Protein AF-A0A957YMZ1-F1 (afdb_monomer_lite)

pLDDT: mean 95.56, std 4.68, range [71.56, 98.69]

Radius of gyration: 17.64 Å; chains: 1; bounding box: 36×30×53 Å

Structure (mmCIF, N/CA/C/O backbone):
data_AF-A0A957YMZ1-F1
#
_entry.id   AF-A0A957YMZ1-F1
#
loop_
_atom_site.group_PDB
_atom_site.id
_atom_site.type_symbol
_atom_site.label_atom_id
_atom_site.label_alt_id
_atom_site.label_comp_id
_atom_site.label_asym_id
_atom_site.label_entity_id
_atom_site.label_seq_id
_atom_site.pdbx_PDB_ins_code
_atom_site.Cartn_x
_atom_site.Cartn_y
_atom_site.Cartn_z
_atom_site.occupancy
_atom_site.B_iso_or_equiv
_atom_site.auth_seq_id
_atom_site.auth_comp_id
_atom_site.auth_asym_id
_atom_site.auth_atom_id
_atom_site.pdbx_PDB_model_num
ATOM 1 N N . PRO A 1 1 ? -7.705 -3.530 -9.759 1.00 90.94 1 PRO A N 1
ATOM 2 C CA . PRO A 1 1 ? -6.418 -3.037 -10.295 1.00 90.94 1 PRO A CA 1
ATOM 3 C C . PRO A 1 1 ? -6.266 -3.515 -11.732 1.00 90.94 1 PRO A C 1
ATOM 5 O O . PRO A 1 1 ? -6.662 -4.644 -12.006 1.00 90.94 1 PRO A O 1
ATOM 8 N N . CYS A 1 2 ? -5.760 -2.660 -12.612 1.00 96.56 2 CYS A N 1
ATOM 9 C CA . CYS A 1 2 ? -5.385 -2.997 -13.981 1.00 96.56 2 CYS A CA 1
ATOM 10 C C . CYS A 1 2 ? -3.942 -2.518 -14.150 1.00 96.56 2 CYS A C 1
ATOM 12 O O . CYS A 1 2 ? -3.653 -1.393 -13.747 1.00 96.56 2 CYS A O 1
ATOM 14 N N . ILE A 1 3 ? -3.060 -3.380 -14.648 1.00 96.75 3 ILE A N 1
ATOM 15 C CA . ILE A 1 3 ? -1.640 -3.081 -14.864 1.00 96.75 3 ILE A CA 1
ATOM 16 C C . ILE A 1 3 ? -1.445 -3.009 -16.373 1.00 96.75 3 ILE A C 1
ATOM 18 O O . ILE A 1 3 ? -1.893 -3.913 -17.084 1.00 96.75 3 ILE A O 1
ATOM 22 N N . TYR A 1 4 ? -0.832 -1.932 -16.859 1.00 96.62 4 TYR A N 1
ATOM 23 C CA . TYR A 1 4 ? -0.450 -1.842 -18.259 1.00 96.62 4 TYR A CA 1
ATOM 24 C C . TYR A 1 4 ? 0.862 -2.604 -18.462 1.00 96.62 4 TYR A C 1
ATOM 26 O O . TYR A 1 4 ? 1.771 -2.491 -17.645 1.00 96.62 4 TYR A O 1
ATOM 34 N N . TYR A 1 5 ? 0.936 -3.444 -19.498 1.00 96.81 5 TYR A N 1
ATOM 35 C CA . TYR A 1 5 ? 2.052 -4.379 -19.652 1.00 96.81 5 TYR A CA 1
ATOM 36 C C . TYR A 1 5 ? 3.394 -3.632 -19.678 1.00 96.81 5 TYR A C 1
ATOM 38 O O . TYR A 1 5 ? 3.574 -2.679 -20.436 1.00 96.81 5 TYR A O 1
ATOM 46 N N . GLY A 1 6 ? 4.337 -4.074 -18.851 1.00 97.00 6 GLY A N 1
ATOM 47 C CA . GLY A 1 6 ? 5.636 -3.424 -18.724 1.00 97.00 6 GLY A CA 1
ATOM 48 C C . GLY A 1 6 ? 5.744 -2.491 -17.520 1.00 97.00 6 GLY A C 1
ATOM 49 O O . GLY A 1 6 ? 6.860 -2.308 -17.033 1.00 97.00 6 GLY A O 1
ATOM 50 N N . ASP A 1 7 ? 4.637 -1.969 -16.977 1.00 97.31 7 ASP A N 1
ATOM 51 C CA . ASP A 1 7 ? 4.659 -1.143 -15.759 1.00 97.31 7 ASP A CA 1
ATOM 52 C C . ASP A 1 7 ? 5.277 -1.914 -14.586 1.00 97.31 7 ASP A C 1
ATOM 54 O O . ASP A 1 7 ? 6.042 -1.364 -13.797 1.00 97.31 7 ASP A O 1
ATOM 58 N N . GLU A 1 8 ? 4.995 -3.214 -14.486 1.00 98.06 8 GLU A N 1
ATOM 59 C CA . GLU A 1 8 ? 5.479 -4.069 -13.408 1.00 98.06 8 GLU A CA 1
ATOM 60 C C . GLU A 1 8 ? 6.985 -4.342 -13.465 1.00 98.06 8 GLU A C 1
ATOM 62 O O . GLU A 1 8 ? 7.564 -4.710 -12.449 1.00 98.06 8 GLU A O 1
ATOM 67 N N . VAL A 1 9 ? 7.622 -4.129 -14.619 1.00 98.12 9 VAL A N 1
ATOM 68 C CA . VAL A 1 9 ? 9.078 -4.255 -14.808 1.00 98.12 9 VAL A CA 1
ATOM 69 C C . VAL A 1 9 ? 9.756 -2.904 -15.047 1.00 98.12 9 VAL A C 1
ATOM 71 O O . VAL A 1 9 ? 10.958 -2.861 -15.295 1.00 98.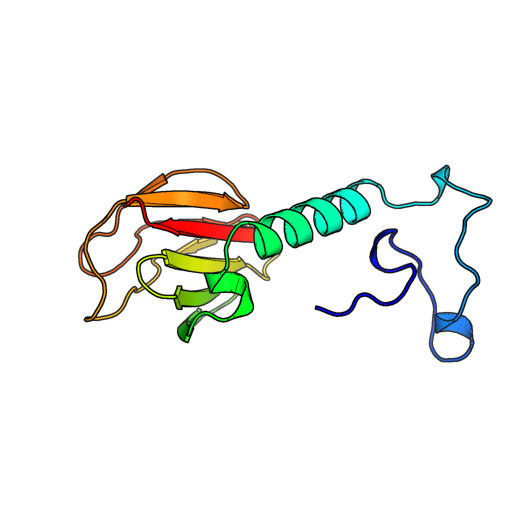12 9 VAL A O 1
ATOM 74 N N . GLY A 1 10 ? 9.014 -1.795 -14.953 1.00 97.00 10 GLY A N 1
ATOM 75 C CA . GLY A 1 10 ? 9.546 -0.439 -15.103 1.00 97.00 10 GLY A CA 1
ATOM 76 C C . GLY A 1 10 ? 9.833 -0.030 -16.549 1.00 97.00 10 GLY A C 1
ATOM 77 O O . GLY A 1 10 ? 10.721 0.789 -16.786 1.00 97.00 10 GLY A O 1
ATOM 78 N N . MET A 1 11 ? 9.109 -0.593 -17.520 1.00 96.75 11 MET A N 1
ATOM 79 C CA . MET A 1 11 ? 9.243 -0.218 -18.926 1.00 96.75 11 MET A CA 1
ATOM 80 C C . MET A 1 11 ? 8.885 1.264 -19.107 1.00 96.75 11 MET A C 1
ATOM 82 O O . MET A 1 11 ? 7.823 1.717 -18.685 1.00 96.75 11 MET A O 1
ATOM 86 N N . THR A 1 12 ? 9.777 2.033 -19.731 1.00 94.62 12 THR A N 1
ATOM 87 C CA . THR A 1 12 ? 9.563 3.465 -19.984 1.00 94.62 12 THR A CA 1
ATOM 88 C C . THR A 1 12 ? 9.152 3.713 -21.433 1.00 94.62 12 THR A C 1
ATOM 90 O O . THR A 1 12 ? 9.462 2.932 -22.332 1.00 94.62 12 THR A O 1
ATOM 93 N N . GLY A 1 13 ? 8.445 4.815 -21.674 1.00 92.69 13 GLY A N 1
ATOM 94 C CA . GLY A 1 13 ? 8.024 5.227 -23.008 1.00 92.69 13 GLY A CA 1
ATOM 95 C C . GLY A 1 13 ? 7.440 6.635 -22.989 1.00 92.69 13 GLY A C 1
ATOM 96 O O . GLY A 1 13 ? 6.883 7.071 -21.983 1.00 92.69 13 GLY A O 1
ATOM 97 N N . ALA A 1 14 ? 7.592 7.365 -24.094 1.00 91.56 14 ALA A N 1
ATOM 98 C CA . ALA A 1 14 ? 6.946 8.663 -24.279 1.00 91.56 14 ALA A CA 1
ATOM 99 C C . ALA A 1 14 ? 5.458 8.489 -24.656 1.00 91.56 14 ALA A C 1
ATOM 101 O O . ALA A 1 14 ? 4.897 7.399 -24.559 1.00 91.56 14 ALA A O 1
ATOM 102 N N . ASN A 1 15 ? 4.810 9.560 -25.116 1.00 93.88 15 ASN A N 1
ATOM 103 C CA . ASN A 1 15 ? 3.444 9.491 -25.643 1.00 93.88 15 ASN A CA 1
ATOM 104 C C . ASN A 1 15 ? 3.334 8.558 -26.863 1.00 93.88 15 ASN A C 1
ATOM 106 O O . ASN A 1 15 ? 4.338 8.138 -27.437 1.00 93.88 15 ASN A O 1
ATOM 110 N N . ASP A 1 16 ? 2.098 8.259 -27.268 1.00 93.75 16 ASP A N 1
ATOM 111 C CA . ASP A 1 16 ? 1.781 7.462 -28.461 1.00 93.75 16 ASP A CA 1
ATOM 112 C C . ASP A 1 16 ? 2.634 7.899 -29.674 1.00 93.75 16 ASP A C 1
ATOM 114 O O . ASP A 1 16 ? 2.698 9.100 -29.959 1.00 93.75 16 ASP A O 1
ATOM 118 N N . PRO A 1 17 ? 3.324 6.972 -30.373 1.00 92.06 17 PRO A N 1
ATOM 119 C CA . PRO A 1 17 ? 3.268 5.505 -30.254 1.00 92.06 17 PRO A CA 1
ATOM 120 C C . PRO A 1 17 ? 4.208 4.864 -29.220 1.00 92.06 17 PRO A C 1
ATOM 122 O O . PRO A 1 17 ? 4.170 3.651 -29.021 1.00 92.06 17 PRO A O 1
ATOM 125 N N . TYR A 1 18 ? 5.060 5.637 -28.552 1.00 92.88 18 TYR A N 1
ATOM 126 C CA . TYR A 1 18 ? 6.168 5.105 -27.754 1.00 92.88 18 TYR A CA 1
ATOM 127 C C . TYR A 1 18 ? 5.738 4.442 -26.439 1.00 92.88 18 TYR A C 1
ATOM 129 O O . TYR A 1 18 ? 6.469 3.603 -25.920 1.00 92.88 18 TYR A O 1
ATOM 137 N N . CYS A 1 19 ? 4.532 4.725 -25.937 1.00 93.44 19 CYS A N 1
ATOM 138 C CA . CYS A 1 19 ? 3.941 4.015 -24.797 1.00 93.44 19 CYS A CA 1
ATOM 139 C C . CYS A 1 19 ? 3.514 2.570 -25.126 1.00 93.44 19 CYS A C 1
ATOM 141 O O . CYS A 1 19 ? 2.943 1.889 -24.280 1.00 93.44 19 CYS A O 1
ATOM 143 N N . ARG A 1 20 ? 3.747 2.090 -26.355 1.00 95.75 20 ARG A N 1
ATOM 144 C CA . ARG A 1 20 ? 3.366 0.750 -26.836 1.00 95.75 20 ARG A CA 1
ATOM 145 C C . ARG A 1 20 ? 4.580 -0.070 -27.284 1.00 95.75 20 ARG A C 1
ATOM 147 O O . ARG A 1 20 ? 4.488 -0.869 -28.215 1.00 95.75 20 ARG A O 1
ATOM 154 N N . GLY A 1 21 ? 5.734 0.164 -26.657 1.00 94.75 21 GLY A N 1
ATOM 155 C CA . GLY A 1 21 ? 6.967 -0.577 -26.930 1.00 94.75 21 GLY A CA 1
ATOM 156 C C . GLY A 1 21 ? 6.804 -2.085 -26.717 1.00 94.75 21 GLY A C 1
ATOM 157 O O . GLY A 1 21 ? 5.993 -2.527 -25.903 1.00 94.75 21 GLY A O 1
ATOM 158 N N . ALA A 1 22 ? 7.559 -2.895 -27.460 1.00 96.12 22 ALA A N 1
ATOM 159 C CA . ALA A 1 22 ? 7.548 -4.341 -27.263 1.00 96.12 22 ALA A CA 1
ATOM 160 C C . ALA A 1 22 ? 8.091 -4.689 -25.871 1.00 96.12 22 ALA A C 1
ATOM 162 O O . ALA A 1 22 ? 9.112 -4.154 -25.447 1.00 96.12 22 ALA A O 1
ATOM 163 N N . PHE A 1 23 ? 7.427 -5.615 -25.183 1.00 97.44 23 PHE A N 1
ATOM 164 C CA . PHE A 1 23 ? 7.875 -6.060 -23.868 1.00 97.44 23 PHE A CA 1
ATOM 165 C C . PHE A 1 23 ? 9.271 -6.719 -23.964 1.00 97.44 23 PHE A C 1
ATOM 167 O O . PHE A 1 23 ? 9.483 -7.547 -24.862 1.00 97.44 23 PHE A O 1
ATOM 174 N N . PRO A 1 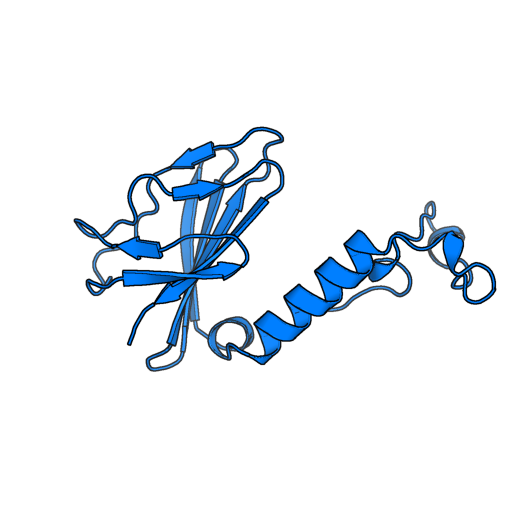24 ? 10.224 -6.401 -23.065 1.00 96.06 24 PRO A N 1
ATOM 175 C CA . PRO A 1 24 ? 11.626 -6.805 -23.185 1.00 96.06 24 PRO A CA 1
ATOM 176 C C . PRO A 1 24 ? 11.866 -8.256 -22.728 1.00 96.06 24 PRO A C 1
ATOM 178 O O . PRO A 1 24 ? 12.654 -8.528 -21.828 1.00 96.06 24 PRO A O 1
ATOM 181 N N . TRP A 1 25 ? 11.198 -9.231 -23.355 1.00 96.75 25 TRP A N 1
ATOM 182 C CA . TRP A 1 25 ? 11.383 -10.662 -23.051 1.00 96.75 25 TRP A CA 1
ATOM 183 C C . TRP A 1 25 ? 12.808 -11.161 -23.312 1.00 96.75 25 TRP A C 1
ATOM 185 O O . TRP A 1 25 ? 13.258 -12.109 -22.677 1.00 96.75 25 TRP A O 1
ATOM 195 N N . HIS A 1 26 ? 13.495 -10.538 -24.270 1.00 96.31 26 HIS A N 1
ATOM 196 C CA . HIS A 1 26 ? 14.855 -10.881 -24.679 1.00 96.31 26 HIS A CA 1
ATOM 197 C C . HIS A 1 26 ? 15.930 -10.287 -23.759 1.00 96.31 26 HIS A C 1
ATOM 199 O O . HIS A 1 26 ? 17.078 -10.712 -23.830 1.00 96.31 26 HIS A O 1
ATOM 205 N N . ASP A 1 27 ? 15.562 -9.322 -22.914 1.00 96.06 27 ASP A N 1
ATOM 206 C CA . ASP A 1 27 ? 16.469 -8.592 -22.033 1.00 96.06 27 ASP A CA 1
ATOM 207 C C . ASP A 1 27 ? 15.899 -8.583 -20.612 1.00 96.06 27 ASP A C 1
ATOM 209 O O . ASP A 1 27 ? 15.333 -7.605 -20.123 1.00 96.06 27 ASP A O 1
ATOM 213 N N . ARG A 1 28 ? 16.003 -9.740 -19.956 1.00 95.81 28 ARG A N 1
ATOM 214 C CA . ARG A 1 28 ? 15.506 -9.943 -18.592 1.00 95.81 28 ARG A CA 1
ATOM 215 C C . ARG A 1 28 ? 16.250 -9.094 -17.559 1.00 95.81 28 ARG A C 1
ATOM 217 O O . ARG A 1 28 ? 15.667 -8.791 -16.519 1.00 95.81 28 ARG A O 1
ATOM 224 N N . GLU A 1 29 ? 17.505 -8.744 -17.840 1.00 96.69 29 GLU A N 1
ATOM 225 C CA . GLU A 1 29 ? 18.366 -7.938 -16.969 1.00 96.69 29 GLU A CA 1
ATOM 226 C C . GLU A 1 29 ? 17.906 -6.476 -16.914 1.00 96.69 29 GLU A C 1
ATOM 228 O O . GLU A 1 29 ? 18.086 -5.821 -15.892 1.00 96.69 29 GLU A O 1
ATOM 233 N N . SER A 1 30 ? 17.238 -5.984 -17.965 1.00 95.69 30 SER A N 1
ATOM 234 C CA . SER A 1 30 ? 16.624 -4.648 -17.974 1.00 95.69 30 SER A CA 1
ATOM 235 C C . SER A 1 30 ? 15.436 -4.475 -17.017 1.00 95.69 30 SER A C 1
ATOM 237 O O . SER A 1 30 ? 15.008 -3.346 -16.770 1.00 95.69 30 SER A O 1
ATOM 239 N N . TRP A 1 31 ? 14.864 -5.565 -16.495 1.00 98.00 31 TRP A N 1
ATOM 240 C CA . TRP A 1 31 ? 13.653 -5.494 -15.679 1.00 98.00 31 TRP A CA 1
ATOM 241 C C . TRP A 1 31 ? 13.964 -4.956 -14.285 1.00 98.00 31 TRP A C 1
ATOM 243 O O . TRP A 1 31 ? 14.867 -5.436 -13.599 1.00 98.00 31 TRP A O 1
ATOM 253 N N . ASN A 1 32 ? 13.129 -4.040 -13.803 1.00 98.25 32 ASN A N 1
ATOM 254 C CA . ASN A 1 32 ? 13.138 -3.646 -12.402 1.00 98.25 32 ASN A CA 1
ATOM 255 C C . ASN A 1 32 ? 12.511 -4.755 -11.534 1.00 98.25 32 ASN A C 1
ATOM 257 O O . ASN A 1 32 ? 11.291 -4.830 -11.373 1.00 98.25 32 ASN A O 1
ATOM 261 N N . GLU A 1 33 ? 13.355 -5.626 -10.981 1.00 97.94 33 GLU A N 1
ATOM 262 C CA . GLU A 1 33 ? 12.936 -6.761 -10.147 1.00 97.94 33 GLU A CA 1
ATOM 263 C C . GLU A 1 33 ? 12.230 -6.340 -8.858 1.00 97.94 33 GLU A C 1
ATOM 265 O O . GLU A 1 33 ? 11.268 -6.992 -8.448 1.00 97.94 33 GLU A O 1
ATOM 270 N N . ASP A 1 34 ? 12.663 -5.238 -8.244 1.00 97.62 34 ASP A N 1
ATOM 271 C CA . ASP A 1 34 ? 12.056 -4.720 -7.016 1.00 97.62 34 ASP A CA 1
ATOM 272 C C . ASP A 1 34 ? 10.622 -4.244 -7.277 1.00 97.62 34 ASP A C 1
ATOM 274 O O . ASP A 1 34 ? 9.718 -4.469 -6.466 1.00 97.62 34 ASP A O 1
ATOM 278 N N . LEU A 1 35 ? 10.382 -3.628 -8.440 1.00 97.75 35 LEU A N 1
ATOM 279 C CA . LEU A 1 35 ? 9.048 -3.212 -8.864 1.00 97.75 35 LEU A CA 1
ATOM 280 C C . LEU A 1 35 ? 8.158 -4.414 -9.200 1.00 97.75 35 LEU A C 1
ATOM 282 O O . LEU A 1 35 ? 6.970 -4.417 -8.856 1.00 97.75 35 LEU A O 1
ATOM 286 N N . LEU A 1 36 ? 8.725 -5.457 -9.807 1.00 98.38 36 LEU A N 1
ATOM 287 C CA . LEU A 1 36 ? 8.000 -6.692 -10.093 1.00 98.38 36 LEU A CA 1
ATOM 288 C C . LEU A 1 36 ? 7.605 -7.408 -8.797 1.00 98.38 36 LE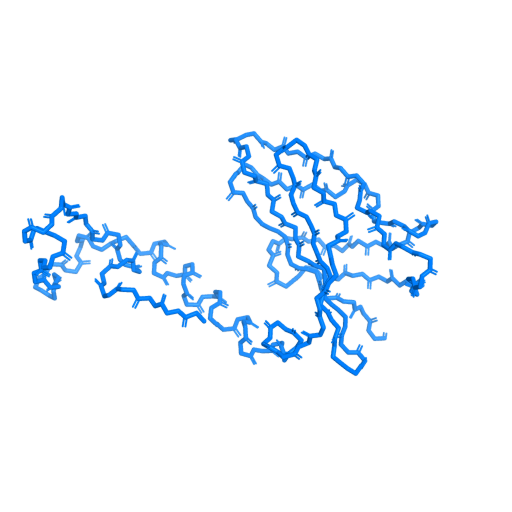U A C 1
ATOM 290 O O . LEU A 1 36 ? 6.462 -7.855 -8.655 1.00 98.38 36 LEU A O 1
ATOM 294 N N . ASP A 1 37 ? 8.524 -7.499 -7.836 1.00 98.19 37 ASP A N 1
ATOM 295 C CA . ASP A 1 37 ? 8.252 -8.057 -6.512 1.00 98.19 37 ASP A CA 1
ATOM 296 C C . ASP A 1 37 ? 7.207 -7.229 -5.753 1.00 98.19 37 ASP A C 1
ATOM 298 O O . ASP A 1 37 ? 6.257 -7.788 -5.195 1.00 98.19 37 ASP A O 1
ATOM 302 N N . PHE A 1 38 ? 7.300 -5.897 -5.809 1.00 97.69 38 PHE A N 1
ATOM 303 C CA . PHE A 1 38 ? 6.287 -5.005 -5.249 1.00 97.69 38 PHE A CA 1
ATOM 304 C C . PHE A 1 38 ? 4.887 -5.334 -5.784 1.00 97.69 38 PHE A C 1
ATOM 306 O O . PHE A 1 38 ? 3.959 -5.537 -4.994 1.00 97.69 38 PHE A O 1
ATOM 313 N N . HIS A 1 39 ? 4.730 -5.452 -7.108 1.00 98.25 39 HIS A N 1
ATOM 314 C CA . HIS A 1 39 ? 3.448 -5.801 -7.724 1.00 98.25 39 HIS A CA 1
ATOM 315 C C . HIS A 1 39 ? 2.961 -7.178 -7.270 1.00 98.25 39 HIS A C 1
ATOM 317 O O . HIS A 1 39 ? 1.804 -7.312 -6.860 1.00 98.25 39 HIS A O 1
ATOM 323 N N . LYS A 1 40 ? 3.834 -8.193 -7.278 1.00 98.44 40 LYS A N 1
ATOM 324 C CA . LYS A 1 40 ? 3.500 -9.552 -6.821 1.00 98.44 40 LYS A CA 1
ATOM 325 C C . LYS A 1 40 ? 3.004 -9.556 -5.375 1.00 98.44 40 LYS A C 1
ATOM 327 O O . LYS A 1 40 ? 1.942 -10.118 -5.103 1.00 98.44 40 LYS A O 1
ATOM 332 N N . ARG A 1 41 ? 3.714 -8.892 -4.458 1.00 98.19 41 ARG A N 1
ATOM 333 C CA . ARG A 1 41 ? 3.323 -8.807 -3.042 1.00 98.19 41 ARG A CA 1
ATOM 334 C C . ARG A 1 41 ? 2.018 -8.035 -2.852 1.00 98.19 41 ARG A C 1
ATOM 336 O O . ARG A 1 41 ? 1.154 -8.482 -2.098 1.00 98.19 41 ARG A O 1
ATOM 343 N N . ALA A 1 42 ? 1.830 -6.919 -3.558 1.00 98.12 42 ALA A N 1
ATOM 344 C CA . ALA A 1 42 ? 0.604 -6.124 -3.470 1.00 98.12 42 ALA A CA 1
ATOM 345 C C . ALA A 1 42 ? -0.622 -6.896 -3.993 1.00 98.12 42 ALA A C 1
ATOM 347 O O . ALA A 1 42 ? -1.697 -6.858 -3.383 1.00 98.12 42 ALA A O 1
ATOM 348 N N . ILE A 1 43 ? -0.460 -7.641 -5.092 1.00 98.50 43 ILE A N 1
ATOM 349 C CA . ILE A 1 43 ? -1.485 -8.540 -5.635 1.00 98.50 43 ILE A CA 1
ATOM 350 C C . ILE A 1 43 ? -1.797 -9.642 -4.620 1.00 98.50 43 ILE A C 1
ATOM 352 O O . ILE A 1 43 ? -2.962 -9.812 -4.260 1.00 98.50 43 ILE A O 1
ATOM 356 N N . ALA A 1 44 ? -0.781 -10.343 -4.108 1.00 98.50 44 ALA A N 1
ATOM 357 C CA . ALA A 1 44 ? -0.959 -11.413 -3.128 1.00 98.50 44 ALA A CA 1
ATOM 358 C C . ALA A 1 44 ? -1.722 -10.929 -1.884 1.00 98.50 44 ALA A C 1
ATOM 360 O O . ALA A 1 44 ? -2.716 -11.544 -1.497 1.00 98.50 44 ALA A O 1
ATOM 361 N N . MET A 1 45 ? -1.344 -9.774 -1.327 1.00 98.31 45 MET A N 1
ATOM 362 C CA . MET A 1 45 ? -2.057 -9.136 -0.216 1.00 98.31 45 MET A CA 1
ATOM 363 C C . MET A 1 45 ? -3.525 -8.861 -0.571 1.00 98.31 45 MET A C 1
ATOM 365 O O . MET A 1 45 ? -4.428 -9.205 0.189 1.00 98.31 45 MET A O 1
ATOM 369 N N . ARG A 1 46 ? -3.800 -8.279 -1.744 1.00 98.25 46 ARG A N 1
ATOM 370 C CA . ARG A 1 46 ? -5.178 -8.004 -2.182 1.00 98.25 46 ARG A CA 1
ATOM 371 C C . ARG A 1 46 ? -6.020 -9.278 -2.321 1.00 98.25 46 ARG A C 1
ATOM 373 O O . ARG A 1 46 ? -7.230 -9.221 -2.105 1.00 98.25 46 ARG A O 1
ATOM 380 N N . HIS A 1 47 ? -5.420 -10.399 -2.717 1.00 98.25 47 HIS A N 1
ATOM 381 C CA . HIS A 1 47 ? -6.108 -11.690 -2.780 1.00 98.25 47 HIS A CA 1
ATOM 382 C C . HIS A 1 47 ? -6.345 -12.296 -1.394 1.00 98.25 47 HIS A C 1
ATOM 384 O O . HIS A 1 47 ? -7.417 -12.863 -1.178 1.00 98.25 47 HIS A O 1
ATOM 390 N N . ALA A 1 48 ? -5.382 -12.149 -0.482 1.00 98.12 48 ALA A N 1
ATOM 391 C CA . ALA A 1 48 ? -5.443 -12.685 0.874 1.00 98.12 48 ALA A CA 1
ATOM 392 C C . ALA A 1 48 ? -6.507 -12.006 1.753 1.00 98.12 48 ALA A C 1
ATOM 394 O O . ALA A 1 48 ? -7.096 -12.681 2.589 1.00 98.12 48 ALA A O 1
ATOM 395 N N . TYR A 1 49 ? -6.783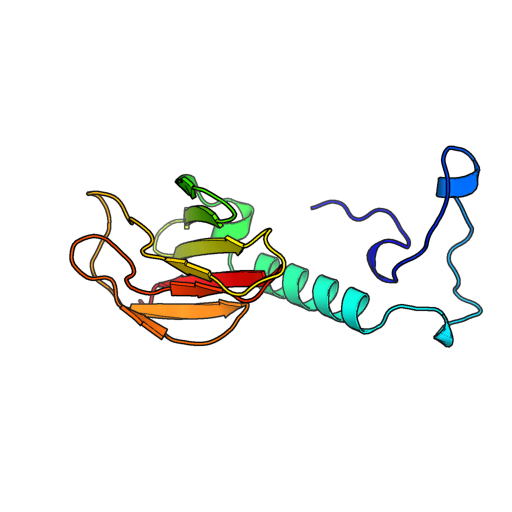 -10.712 1.537 1.00 98.06 49 TYR A N 1
ATOM 396 C CA . TYR A 1 49 ? -7.703 -9.921 2.370 1.00 98.06 49 TYR A CA 1
ATOM 397 C C . TYR A 1 49 ? -8.919 -9.421 1.567 1.00 98.06 49 TYR A C 1
ATOM 399 O O . TYR A 1 49 ? -8.834 -8.404 0.860 1.00 98.06 49 TYR A O 1
ATOM 407 N N . PRO A 1 50 ? -10.070 -10.123 1.622 1.00 98.00 50 PRO A N 1
ATOM 408 C CA . PRO A 1 50 ? -11.294 -9.753 0.913 1.00 98.00 50 PRO A CA 1
ATOM 409 C C . PRO A 1 50 ? -11.775 -8.312 1.142 1.00 98.00 50 PRO A C 1
ATOM 411 O O . PRO A 1 50 ? -12.274 -7.696 0.191 1.00 98.00 50 PRO A O 1
ATOM 414 N N . ALA A 1 51 ? -11.567 -7.732 2.328 1.00 98.12 51 ALA A N 1
ATOM 415 C CA . ALA A 1 51 ? -11.923 -6.346 2.630 1.00 98.12 51 ALA A CA 1
ATOM 416 C C . ALA A 1 51 ? -11.233 -5.348 1.685 1.00 98.12 51 ALA A C 1
ATOM 418 O O . ALA A 1 51 ? -11.837 -4.350 1.290 1.00 98.12 51 ALA A O 1
ATOM 419 N N . LEU A 1 52 ? -10.017 -5.640 1.206 1.00 98.31 52 LEU A N 1
ATOM 420 C CA . LEU A 1 52 ? -9.327 -4.792 0.227 1.00 98.31 52 LEU A CA 1
ATOM 421 C C . LEU A 1 52 ? -9.998 -4.817 -1.156 1.00 98.31 52 LEU A C 1
ATOM 423 O O . LEU A 1 52 ? -9.818 -3.882 -1.951 1.00 98.31 52 LEU A O 1
ATOM 427 N N . ARG A 1 53 ? -10.787 -5.852 -1.465 1.00 97.94 53 ARG A N 1
ATOM 428 C CA . ARG A 1 53 ? -11.485 -6.013 -2.748 1.00 97.94 53 ARG A CA 1
ATOM 429 C C . ARG A 1 53 ? -12.891 -5.442 -2.713 1.00 97.94 53 ARG A C 1
ATOM 431 O O . ARG A 1 53 ? -13.186 -4.581 -3.536 1.00 97.94 53 ARG A O 1
ATOM 438 N N . THR A 1 54 ? -13.703 -5.890 -1.762 1.00 98.00 54 THR A N 1
ATOM 439 C CA . THR A 1 54 ? -15.153 -5.636 -1.722 1.00 98.00 54 THR A CA 1
ATOM 440 C C . THR A 1 54 ? -15.634 -5.065 -0.393 1.00 98.00 54 THR A C 1
ATOM 442 O O . THR A 1 54 ? -16.831 -4.859 -0.231 1.00 98.00 54 THR A O 1
ATOM 445 N N . GLY A 1 55 ? -14.732 -4.802 0.556 1.00 97.94 55 GLY A N 1
ATOM 446 C CA . GLY A 1 55 ? -15.096 -4.123 1.795 1.00 97.94 55 GLY A CA 1
ATOM 447 C C . GLY A 1 55 ? -15.532 -2.681 1.553 1.00 97.94 55 GLY A C 1
ATOM 448 O O . GLY A 1 55 ? -15.161 -2.076 0.537 1.00 97.94 55 GLY A O 1
ATOM 449 N N . SER A 1 56 ? -16.278 -2.129 2.509 1.00 97.69 56 SER A N 1
ATOM 450 C CA . SER A 1 56 ? -16.647 -0.713 2.562 1.00 97.69 56 SER A CA 1
ATOM 451 C C . SER A 1 56 ? -15.410 0.185 2.492 1.00 97.69 56 SER A C 1
ATOM 453 O O . SER A 1 56 ? -14.277 -0.280 2.620 1.00 97.69 56 SER A O 1
ATOM 455 N N . PHE A 1 57 ? -15.614 1.474 2.253 1.00 97.50 57 PHE A N 1
ATOM 456 C CA . PHE A 1 57 ? -14.542 2.456 2.196 1.00 97.50 57 PHE A CA 1
ATOM 457 C C . PHE A 1 57 ? -14.912 3.658 3.057 1.00 97.50 57 PHE A C 1
ATOM 459 O O . PHE A 1 57 ? -15.992 4.221 2.892 1.00 97.50 57 PHE A O 1
ATOM 466 N N . GLU A 1 58 ? -14.002 4.066 3.932 1.00 96.94 58 GLU A N 1
ATOM 467 C CA . GLU A 1 58 ? -14.137 5.260 4.764 1.00 96.94 58 GLU A CA 1
ATOM 468 C C . GLU A 1 58 ? -12.799 6.002 4.780 1.00 96.94 58 GLU A C 1
ATOM 470 O O . GLU A 1 58 ? -11.776 5.438 5.167 1.00 96.94 58 GLU A O 1
ATOM 475 N N . ALA A 1 59 ? -12.786 7.267 4.358 1.00 97.50 59 ALA A N 1
ATOM 476 C CA . ALA A 1 59 ? -11.603 8.109 4.500 1.00 97.50 59 ALA A CA 1
ATOM 477 C C . ALA A 1 59 ? -11.425 8.498 5.975 1.00 97.50 59 ALA A C 1
ATOM 479 O O . ALA A 1 59 ? -12.346 9.026 6.589 1.00 97.50 59 ALA A O 1
ATOM 480 N N . LEU A 1 60 ? -10.234 8.260 6.522 1.00 97.19 60 LEU A N 1
ATOM 481 C CA . LEU A 1 60 ? -9.909 8.549 7.920 1.00 97.19 60 LEU A CA 1
ATOM 482 C C . LEU A 1 60 ? -9.083 9.828 8.055 1.00 97.19 60 LEU A C 1
ATOM 484 O O . LEU A 1 60 ? -9.325 10.651 8.933 1.00 97.19 60 LEU A O 1
ATOM 488 N N . LEU A 1 61 ? -8.094 10.008 7.178 1.00 97.88 61 LEU A N 1
ATOM 489 C CA . LEU A 1 61 ? -7.184 11.146 7.229 1.00 97.88 61 LEU A CA 1
ATOM 490 C C . LEU A 1 61 ? -6.773 11.562 5.820 1.00 97.88 61 LEU A C 1
ATOM 492 O O . LEU A 1 61 ? -6.362 10.731 5.019 1.00 97.88 61 LEU A O 1
ATOM 496 N N . ALA A 1 62 ? -6.820 12.861 5.546 1.00 97.75 62 ALA A N 1
ATOM 497 C CA . ALA A 1 62 ? -6.181 13.480 4.391 1.00 97.75 62 ALA A CA 1
ATOM 498 C C . ALA A 1 62 ? -5.525 14.778 4.871 1.00 97.75 62 ALA A C 1
ATOM 500 O O . ALA A 1 62 ? -6.179 15.816 4.977 1.00 97.75 62 ALA A O 1
ATOM 501 N N . ARG A 1 63 ? -4.253 14.705 5.270 1.00 96.38 63 ARG A N 1
ATOM 502 C CA . ARG A 1 63 ? -3.537 15.845 5.855 1.00 96.38 63 ARG A CA 1
ATOM 503 C C . ARG A 1 63 ? -2.069 15.816 5.454 1.00 96.38 63 ARG A C 1
ATOM 505 O O . ARG A 1 63 ? -1.367 14.844 5.719 1.00 96.38 63 ARG A O 1
ATOM 512 N N . GLY A 1 64 ? -1.595 16.926 4.890 1.00 96.25 64 GLY A N 1
ATOM 513 C CA . GLY A 1 64 ? -0.216 17.037 4.418 1.00 96.25 64 GLY A CA 1
ATOM 514 C C . GLY A 1 64 ? 0.079 15.971 3.366 1.00 96.25 64 GLY A C 1
ATOM 515 O O . GLY A 1 64 ? -0.662 15.843 2.395 1.00 96.25 64 GLY A O 1
ATOM 516 N N . SER A 1 65 ? 1.134 15.188 3.587 1.00 97.50 65 SER A N 1
ATOM 517 C CA . SER A 1 65 ? 1.523 14.077 2.716 1.00 97.50 65 SER A CA 1
ATOM 518 C C . SER A 1 65 ? 0.862 12.742 3.065 1.00 97.50 65 SER A C 1
ATOM 520 O O . SER A 1 65 ? 1.156 11.740 2.413 1.00 97.50 65 SER A O 1
ATOM 522 N N . VAL A 1 66 ? 0.006 12.696 4.091 1.00 98.62 66 VAL A N 1
ATOM 523 C CA . VAL A 1 66 ? -0.592 11.445 4.558 1.00 98.62 66 VAL A CA 1
ATOM 524 C C . VAL A 1 66 ? -2.036 11.323 4.112 1.00 98.62 66 VAL A C 1
ATOM 526 O O . VAL A 1 66 ? -2.865 12.205 4.362 1.00 98.62 66 VAL A O 1
ATOM 529 N N . TYR A 1 67 ? -2.338 10.169 3.524 1.00 98.69 67 TYR A N 1
ATOM 530 C CA . TYR A 1 67 ? -3.695 9.728 3.256 1.00 98.69 67 TYR A CA 1
ATOM 531 C C . TYR A 1 67 ? -3.955 8.385 3.931 1.00 98.69 67 TYR A C 1
ATOM 533 O O . TYR A 1 67 ? -3.176 7.451 3.759 1.00 98.69 67 TYR A O 1
ATOM 541 N N . ALA A 1 68 ? -5.042 8.276 4.690 1.00 98.50 68 ALA A N 1
ATOM 542 C CA . ALA A 1 68 ? -5.444 7.042 5.346 1.00 98.50 68 ALA A CA 1
ATOM 543 C C . ALA A 1 68 ? -6.928 6.752 5.140 1.00 98.50 68 ALA A C 1
ATOM 545 O O . ALA A 1 68 ? -7.767 7.657 5.190 1.00 98.50 68 ALA A O 1
ATOM 546 N N . PHE A 1 69 ? -7.258 5.477 4.965 1.00 98.19 69 PHE A N 1
ATOM 547 C CA . PHE A 1 69 ? -8.635 5.009 4.870 1.00 98.19 69 PHE A CA 1
ATOM 548 C C . PHE A 1 69 ? -8.813 3.633 5.503 1.00 98.19 69 PHE A C 1
ATOM 550 O O . PHE A 1 69 ? -7.879 2.836 5.602 1.00 98.19 69 PHE A O 1
ATOM 557 N N . ARG A 1 70 ? -10.050 3.351 5.897 1.00 97.56 70 ARG A N 1
ATOM 558 C CA . ARG A 1 70 ? -10.502 2.063 6.409 1.00 97.56 70 ARG A CA 1
ATOM 559 C C . ARG A 1 70 ? -11.204 1.269 5.314 1.00 97.56 70 ARG A C 1
ATOM 561 O O . ARG A 1 70 ? -11.923 1.827 4.482 1.00 97.56 70 ARG A O 1
ATOM 568 N N . ARG A 1 71 ? -11.026 -0.052 5.357 1.00 97.69 71 ARG A N 1
ATOM 569 C CA . ARG A 1 71 ? -11.834 -1.038 4.635 1.00 97.69 71 ARG A CA 1
ATOM 570 C C . ARG A 1 71 ? -12.423 -2.046 5.614 1.00 97.69 71 ARG A C 1
ATOM 572 O O . ARG A 1 71 ? -11.673 -2.590 6.418 1.00 97.69 71 ARG A O 1
ATOM 579 N N . VAL A 1 72 ? -13.727 -2.317 5.527 1.00 96.31 72 VAL A N 1
ATOM 580 C CA . VAL A 1 72 ? -14.395 -3.324 6.375 1.00 96.31 72 VAL A CA 1
ATOM 581 C C . VAL A 1 72 ? -15.209 -4.291 5.531 1.00 96.31 72 VAL A C 1
ATOM 583 O O . VAL A 1 72 ? -15.991 -3.865 4.681 1.00 96.31 72 VAL A O 1
ATOM 586 N N . LEU A 1 73 ? -15.066 -5.589 5.780 1.00 96.88 73 LEU A N 1
ATOM 587 C CA . LEU A 1 73 ? -15.959 -6.617 5.256 1.00 96.88 73 LEU A CA 1
ATOM 588 C C . LEU A 1 73 ? -16.235 -7.653 6.346 1.00 96.88 73 LEU A C 1
ATOM 590 O O . LEU A 1 73 ? -15.324 -8.369 6.742 1.00 96.88 73 LEU A O 1
ATOM 594 N N . ALA A 1 74 ? -17.493 -7.749 6.785 1.00 94.38 74 ALA A N 1
ATOM 595 C CA . ALA A 1 74 ? -17.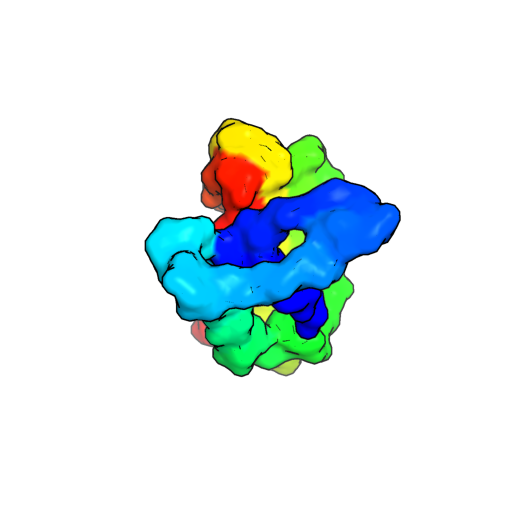879 -8.569 7.935 1.00 94.38 74 ALA A CA 1
ATOM 596 C C . ALA A 1 74 ? -17.016 -8.241 9.173 1.00 94.38 74 ALA A C 1
ATOM 598 O O . ALA A 1 74 ? -17.047 -7.105 9.641 1.00 94.38 74 ALA A O 1
ATOM 599 N N . ASP A 1 75 ? -16.267 -9.210 9.688 1.00 92.44 75 ASP A N 1
ATOM 600 C CA . ASP A 1 75 ? -15.347 -9.099 10.822 1.00 92.44 75 ASP A CA 1
ATOM 601 C C . ASP A 1 75 ? -13.921 -8.667 10.425 1.00 92.44 75 ASP A C 1
ATOM 603 O O . ASP A 1 75 ? -13.101 -8.356 11.291 1.00 92.44 75 ASP A O 1
ATOM 607 N N . GLU A 1 76 ? -13.610 -8.597 9.127 1.00 95.12 76 GLU A N 1
ATOM 608 C CA . GLU A 1 76 ? -12.308 -8.144 8.640 1.00 95.12 76 GLU A CA 1
ATOM 609 C C . GLU A 1 76 ? -12.260 -6.614 8.534 1.00 95.12 76 GLU A C 1
ATOM 611 O O . GLU A 1 76 ? -12.902 -6.005 7.674 1.00 95.12 76 GLU A O 1
ATOM 616 N N . GLU A 1 77 ? -11.441 -5.993 9.384 1.00 96.19 77 GLU A N 1
ATOM 617 C CA . GLU A 1 77 ? -11.135 -4.561 9.358 1.00 96.19 77 GLU A CA 1
ATOM 618 C C . GLU A 1 77 ? -9.668 -4.324 8.973 1.00 96.19 77 GLU A C 1
ATOM 620 O O . GLU A 1 77 ? -8.743 -4.890 9.569 1.00 96.19 77 GLU A O 1
ATOM 625 N N . MET A 1 78 ? -9.466 -3.443 7.993 1.00 97.56 78 MET A N 1
ATOM 626 C CA . MET A 1 78 ? -8.158 -3.047 7.481 1.00 97.56 78 MET A CA 1
ATOM 627 C C . MET A 1 78 ? -8.009 -1.525 7.507 1.00 97.56 78 MET A C 1
ATOM 629 O O . MET A 1 78 ? -8.907 -0.813 7.055 1.00 97.56 78 MET A O 1
ATOM 633 N N . ILE A 1 79 ? -6.852 -1.025 7.939 1.00 98.00 79 ILE A N 1
ATOM 634 C CA . ILE A 1 79 ? -6.459 0.383 7.793 1.00 98.00 79 ILE A CA 1
ATOM 635 C C . ILE A 1 79 ? -5.326 0.470 6.776 1.00 98.00 79 ILE A C 1
ATOM 637 O O . ILE A 1 79 ? -4.326 -0.235 6.889 1.00 98.00 79 ILE A O 1
ATOM 641 N N . VAL A 1 80 ? -5.475 1.339 5.783 1.00 98.56 80 VAL A N 1
ATOM 642 C CA . VAL A 1 80 ? -4.462 1.615 4.764 1.00 98.56 80 VAL A CA 1
ATOM 643 C C . VAL A 1 80 ? -3.977 3.041 4.952 1.00 98.56 80 VAL A C 1
ATOM 645 O O . VAL A 1 80 ? -4.794 3.955 5.036 1.00 98.56 80 VAL A O 1
ATOM 648 N N . VAL A 1 81 ? -2.662 3.231 5.000 1.00 98.62 81 VAL A N 1
ATOM 649 C CA . VAL A 1 81 ? -2.016 4.534 5.167 1.00 98.62 81 VAL A CA 1
ATOM 650 C C . VAL A 1 81 ? -0.941 4.702 4.101 1.00 98.62 81 VAL A C 1
ATOM 652 O O . VAL A 1 81 ? -0.117 3.814 3.907 1.00 98.62 81 VAL A O 1
ATOM 655 N N . PHE A 1 82 ? -0.931 5.849 3.435 1.00 98.56 82 PHE A N 1
ATOM 656 C CA . PHE A 1 82 ? 0.061 6.246 2.444 1.00 98.56 82 PHE A CA 1
ATOM 657 C C . PHE A 1 82 ? 0.773 7.513 2.891 1.00 98.56 82 PHE A C 1
ATOM 659 O O . PHE A 1 82 ? 0.132 8.435 3.395 1.00 98.56 82 PHE A O 1
ATOM 666 N N . ASN A 1 83 ? 2.077 7.574 2.641 1.00 98.44 83 ASN A N 1
ATOM 667 C CA . ASN A 1 83 ? 2.865 8.793 2.728 1.00 98.44 83 ASN A CA 1
ATOM 668 C C . ASN A 1 83 ? 3.424 9.132 1.347 1.00 98.44 83 ASN A C 1
ATOM 670 O O . ASN A 1 83 ? 4.261 8.407 0.814 1.00 98.44 83 ASN A O 1
ATOM 674 N N . VAL A 1 84 ? 2.978 10.251 0.783 1.00 97.88 84 VAL A N 1
ATOM 675 C CA . VAL A 1 84 ? 3.458 10.723 -0.518 1.00 97.88 84 VAL A CA 1
AT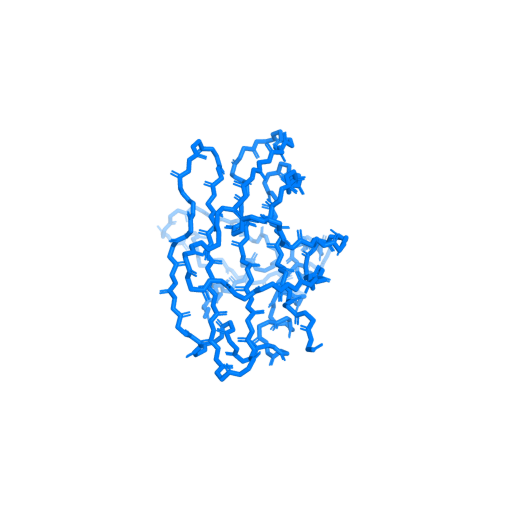OM 676 C C . VAL A 1 84 ? 4.673 11.643 -0.413 1.00 97.88 84 VAL A C 1
ATOM 678 O O . VAL A 1 84 ? 5.158 12.059 -1.453 1.00 97.88 84 VAL A O 1
ATOM 681 N N . ALA A 1 85 ? 5.185 11.975 0.775 1.00 98.06 85 ALA A N 1
ATOM 682 C CA . ALA A 1 85 ? 6.437 12.731 0.916 1.00 98.06 85 ALA A CA 1
ATOM 683 C C . ALA A 1 85 ? 7.657 11.835 0.666 1.00 98.06 85 ALA A C 1
ATOM 685 O O . ALA A 1 85 ? 7.537 10.613 0.645 1.00 98.06 85 ALA A O 1
ATOM 686 N N . GLU A 1 86 ? 8.834 12.429 0.487 1.00 98.12 86 GLU A N 1
ATOM 687 C CA . GLU A 1 86 ? 10.099 11.684 0.370 1.00 98.12 86 GLU A CA 1
ATOM 688 C C . GLU A 1 86 ? 10.675 11.324 1.737 1.00 98.12 86 GLU A C 1
ATOM 690 O O . GLU A 1 86 ? 11.421 10.358 1.880 1.00 98.12 86 GLU A O 1
ATOM 695 N N . GLU A 1 87 ? 10.276 12.060 2.765 1.00 98.12 87 GLU A N 1
ATOM 696 C CA . GLU A 1 87 ? 10.695 11.859 4.134 1.00 98.12 87 GLU A CA 1
ATOM 697 C C . GLU A 1 87 ? 9.713 10.974 4.898 1.00 98.12 87 GLU A C 1
ATOM 699 O O . GLU A 1 87 ? 8.517 10.890 4.603 1.00 98.12 87 GLU A O 1
ATOM 704 N N . ARG A 1 88 ? 10.228 10.328 5.945 1.00 97.62 88 ARG A N 1
ATOM 705 C CA . ARG A 1 88 ? 9.411 9.610 6.922 1.00 97.62 88 ARG A CA 1
ATOM 706 C C . ARG A 1 88 ? 8.493 10.581 7.664 1.00 97.62 88 ARG A C 1
ATOM 708 O O . ARG A 1 88 ? 8.925 11.647 8.092 1.00 97.62 88 ARG A O 1
ATOM 715 N N . VAL A 1 89 ? 7.266 10.141 7.919 1.00 97.81 89 VAL A N 1
ATOM 716 C CA . VAL A 1 89 ? 6.277 10.870 8.719 1.00 97.81 89 VAL A CA 1
ATOM 717 C C . VAL A 1 89 ? 5.798 10.018 9.891 1.00 97.81 89 VAL A C 1
ATOM 719 O O . VAL A 1 89 ? 5.710 8.796 9.774 1.00 97.81 89 VAL A O 1
ATOM 722 N N . SER A 1 90 ? 5.495 10.670 11.015 1.00 97.44 90 SER A N 1
ATOM 723 C CA . SER A 1 90 ? 4.784 10.081 12.152 1.00 97.44 90 SER A CA 1
ATOM 724 C C . SER A 1 90 ? 3.498 10.862 12.389 1.00 97.44 90 SER A C 1
ATOM 726 O O . SER A 1 90 ? 3.516 12.095 12.398 1.00 97.44 90 SER A O 1
ATOM 728 N N . VAL A 1 91 ? 2.374 10.158 12.508 1.00 97.19 91 VAL A N 1
ATOM 729 C CA . VAL A 1 91 ? 1.047 10.773 12.571 1.00 97.19 91 VAL A CA 1
ATOM 730 C C . VAL A 1 91 ? 0.055 9.896 13.330 1.00 97.19 91 VAL A C 1
ATOM 732 O O . VAL A 1 91 ? 0.109 8.668 13.274 1.00 97.19 91 VAL A O 1
ATOM 735 N N . ASP A 1 92 ? -0.887 10.538 14.014 1.00 97.06 92 ASP A N 1
ATOM 736 C CA . ASP A 1 92 ? -2.029 9.859 14.618 1.00 97.06 92 ASP A CA 1
ATOM 737 C C . ASP A 1 92 ? -3.122 9.649 13.564 1.00 97.06 92 ASP A C 1
ATOM 739 O O . ASP A 1 92 ? -3.582 10.605 12.933 1.00 97.06 92 ASP A O 1
ATOM 743 N N . ILE A 1 93 ? -3.566 8.404 13.388 1.00 97.31 93 ILE A N 1
ATOM 744 C CA . ILE A 1 93 ? -4.657 8.073 12.464 1.00 97.31 93 ILE A CA 1
ATOM 745 C C . ILE A 1 93 ? -5.967 8.001 13.252 1.00 97.31 93 ILE A C 1
ATOM 747 O O . ILE A 1 93 ? -6.119 7.089 14.068 1.00 97.31 93 ILE A O 1
ATOM 751 N N . PRO A 1 94 ? -6.926 8.921 13.046 1.00 96.69 94 PRO A N 1
ATOM 752 C CA . PRO A 1 94 ? -8.230 8.822 13.688 1.00 96.69 94 PRO A CA 1
ATOM 753 C C . PRO A 1 94 ? -8.978 7.600 13.147 1.00 96.69 94 PRO A C 1
ATOM 755 O O . PRO A 1 94 ? -8.939 7.315 11.955 1.00 96.69 94 PRO A O 1
ATOM 758 N N . LEU A 1 95 ? -9.664 6.874 14.024 1.00 94.38 95 LEU A N 1
ATOM 759 C CA . LEU A 1 95 ? -10.461 5.695 13.677 1.00 94.38 95 LEU A CA 1
ATOM 760 C C . LEU A 1 95 ? -11.973 5.968 13.723 1.00 94.38 95 LEU A C 1
ATOM 762 O O . LEU A 1 95 ? -12.757 5.082 13.384 1.00 94.38 95 LEU A O 1
ATOM 766 N N . GLY A 1 96 ? -12.384 7.170 14.132 1.00 87.12 96 GLY A N 1
ATOM 767 C CA . GLY A 1 96 ? -13.790 7.557 14.253 1.00 87.12 96 GLY A CA 1
ATOM 768 C C . GLY A 1 96 ? -14.502 6.932 15.457 1.00 87.12 96 GLY A C 1
ATOM 769 O O . GLY A 1 96 ? -13.982 6.046 16.136 1.00 87.12 96 GLY A O 1
ATOM 770 N N . GLU A 1 97 ? -15.715 7.408 15.735 1.00 78.00 97 GLU A N 1
ATOM 771 C CA . GLU A 1 97 ? -16.473 7.010 16.930 1.00 78.00 97 GLU A CA 1
ATOM 772 C C . GLU A 1 97 ? -16.909 5.540 16.916 1.00 78.00 97 GLU A C 1
ATOM 774 O O . GLU A 1 97 ? -16.975 4.900 17.964 1.00 78.00 97 GLU A O 1
ATOM 779 N N . SER A 1 98 ? -17.137 4.988 15.724 1.00 71.56 98 SER A N 1
ATOM 780 C CA . SER A 1 98 ? -17.498 3.585 15.494 1.00 71.56 98 SER A CA 1
ATOM 781 C C . SER A 1 98 ? -16.321 2.613 15.629 1.00 71.56 98 SER A C 1
ATOM 783 O O . SER A 1 98 ? -16.507 1.405 15.466 1.00 71.56 98 SER A O 1
ATOM 785 N N . SER A 1 99 ? -15.108 3.102 15.922 1.00 78.12 99 SER A N 1
ATOM 786 C CA . SER A 1 99 ? -13.946 2.231 16.071 1.00 78.12 99 SER A CA 1
ATOM 787 C C . SER A 1 99 ? -14.125 1.294 17.256 1.00 78.12 99 SER A C 1
ATOM 789 O O . SER A 1 99 ? -14.451 1.728 18.364 1.00 78.12 99 SER A O 1
ATOM 791 N N . THR A 1 100 ? -13.842 0.013 17.058 1.00 74.62 100 THR A N 1
ATOM 792 C CA . THR A 1 100 ? -13.704 -0.895 18.192 1.00 74.62 100 THR A CA 1
ATOM 793 C C . THR A 1 100 ? -12.256 -0.869 18.695 1.00 74.62 100 THR A C 1
ATOM 795 O O . THR A 1 100 ? -11.325 -0.810 17.882 1.00 74.62 100 THR A O 1
ATOM 798 N N . PRO A 1 101 ? -12.032 -0.960 20.015 1.00 83.75 101 PRO A N 1
ATOM 799 C CA . PRO A 1 101 ? -10.700 -1.188 20.562 1.00 83.75 101 PRO A CA 1
ATOM 800 C C . PRO A 1 101 ? -10.068 -2.466 20.000 1.00 83.75 101 PRO A C 1
ATOM 802 O O . PRO A 1 101 ? -10.756 -3.458 19.753 1.00 83.75 101 PRO A O 1
ATOM 805 N N . GLY A 1 102 ? -8.749 -2.456 19.823 1.00 89.38 102 GLY A N 1
ATOM 806 C CA . GLY A 1 102 ? -8.022 -3.627 19.347 1.00 89.38 102 GLY A CA 1
ATOM 807 C C . GLY A 1 102 ? -6.593 -3.324 18.920 1.00 89.38 102 GLY A C 1
ATOM 808 O O . GLY A 1 102 ? -6.212 -2.168 18.707 1.00 89.38 102 GLY A O 1
ATOM 809 N N . ALA A 1 103 ? -5.809 -4.391 18.803 1.00 94.75 103 ALA A N 1
ATOM 810 C CA . ALA A 1 103 ? -4.503 -4.359 18.166 1.00 94.75 103 ALA A CA 1
ATOM 811 C C . ALA A 1 103 ? -4.651 -4.543 16.652 1.00 94.75 103 ALA A C 1
ATOM 813 O O . ALA A 1 103 ? -5.584 -5.183 16.169 1.00 94.75 103 ALA A O 1
ATOM 814 N N . TYR A 1 104 ? -3.707 -3.990 15.911 1.00 96.69 104 TYR A N 1
ATOM 815 C CA . TYR A 1 104 ? -3.610 -4.073 14.469 1.00 96.69 104 TYR A CA 1
ATOM 816 C C . TYR A 1 104 ? -2.199 -4.506 14.102 1.00 96.69 104 TYR A C 1
ATOM 818 O O . TYR A 1 104 ? -1.233 -3.911 14.573 1.00 96.69 104 TYR A O 1
ATOM 826 N N . THR A 1 105 ? -2.068 -5.502 13.242 1.00 97.31 105 THR A N 1
ATOM 827 C CA . THR A 1 105 ? -0.773 -6.016 12.792 1.00 97.31 105 THR A CA 1
ATOM 828 C C . THR A 1 105 ? -0.552 -5.637 11.337 1.00 97.31 105 THR A C 1
ATOM 830 O O . THR A 1 105 ? -1.470 -5.727 10.517 1.00 97.31 105 THR A O 1
ATOM 833 N N . ALA A 1 106 ? 0.661 -5.197 11.010 1.00 97.62 106 ALA A N 1
ATOM 834 C CA . ALA A 1 106 ? 1.023 -4.881 9.641 1.00 97.62 106 ALA A CA 1
ATOM 835 C C . ALA A 1 106 ? 1.015 -6.138 8.760 1.00 97.62 106 ALA A C 1
ATOM 837 O O . ALA A 1 106 ? 1.661 -7.138 9.063 1.00 97.62 106 ALA A O 1
ATOM 838 N N . VAL A 1 107 ? 0.282 -6.060 7.651 1.00 97.88 107 VAL A N 1
ATOM 839 C CA . VAL A 1 107 ? 0.328 -7.020 6.536 1.00 97.88 107 VAL A CA 1
ATOM 840 C C . VAL A 1 107 ? 1.100 -6.451 5.341 1.00 97.88 107 VAL A C 1
ATOM 842 O O . VAL A 1 107 ? 1.451 -7.179 4.417 1.00 97.88 107 VAL A O 1
ATOM 845 N N . TRP A 1 108 ? 1.370 -5.144 5.374 1.00 98.00 108 TRP A N 1
ATOM 846 C CA . TRP A 1 108 ? 2.318 -4.437 4.524 1.00 98.00 108 TRP A CA 1
ATOM 847 C C . TRP A 1 108 ? 3.013 -3.364 5.357 1.00 98.00 108 TRP A C 1
ATOM 849 O O . TRP A 1 108 ? 2.330 -2.598 6.038 1.00 98.00 108 TRP A O 1
ATOM 859 N N . GLY A 1 109 ? 4.340 -3.286 5.269 1.00 94.94 109 GLY A N 1
ATOM 860 C CA . GLY A 1 109 ? 5.158 -2.555 6.235 1.00 94.94 109 GLY A CA 1
ATOM 861 C C . GLY A 1 109 ? 5.453 -3.427 7.455 1.00 94.94 109 GLY A C 1
ATOM 862 O O . GLY A 1 109 ? 5.472 -4.652 7.348 1.00 94.94 109 GLY A O 1
ATOM 863 N N . GLU A 1 110 ? 5.684 -2.808 8.608 1.00 92.88 110 GLU A N 1
ATOM 864 C CA . GLU A 1 110 ? 6.110 -3.509 9.821 1.00 92.88 110 GLU A CA 1
ATOM 865 C C . GLU A 1 110 ? 5.387 -2.972 11.057 1.00 92.88 110 GLU A C 1
ATOM 867 O O . GLU A 1 110 ? 4.964 -1.817 11.091 1.00 92.88 110 GLU A O 1
ATOM 872 N N . GLY A 1 111 ? 5.295 -3.811 12.092 1.00 93.75 111 GLY A N 1
ATOM 873 C CA . GLY A 1 111 ? 4.853 -3.409 13.424 1.00 93.75 111 GLY A CA 1
ATOM 874 C C . GLY A 1 111 ? 3.456 -3.880 13.827 1.00 93.75 111 GLY A C 1
ATOM 875 O O . GLY A 1 111 ? 2.696 -4.478 13.063 1.00 93.75 111 GLY A O 1
ATOM 876 N N . THR A 1 112 ? 3.143 -3.623 15.097 1.00 95.31 112 THR A N 1
ATOM 877 C CA . THR A 1 112 ? 1.811 -3.782 15.687 1.00 95.31 112 THR A CA 1
ATOM 878 C C . THR A 1 112 ? 1.409 -2.457 16.319 1.00 95.31 112 THR A C 1
ATOM 880 O O . THR A 1 112 ? 2.210 -1.822 17.002 1.00 95.31 112 THR A O 1
ATOM 883 N N . HIS A 1 113 ? 0.170 -2.042 16.090 1.00 95.62 113 HIS A N 1
ATOM 884 C CA . HIS A 1 113 ? -0.377 -0.768 16.530 1.00 95.62 113 HIS A CA 1
ATOM 885 C C . HIS A 1 113 ? -1.639 -1.022 17.340 1.00 95.62 113 HIS A C 1
ATOM 887 O O . HIS A 1 113 ? -2.522 -1.752 16.904 1.00 95.62 113 HIS A O 1
ATOM 893 N N . THR A 1 114 ? -1.752 -0.405 18.508 1.00 95.44 114 THR A N 1
ATOM 894 C CA . THR A 1 114 ? -2.932 -0.565 19.361 1.00 95.44 114 THR A CA 1
ATOM 895 C C . THR A 1 114 ? -3.772 0.694 19.297 1.00 95.44 114 THR A C 1
ATOM 897 O O . THR A 1 114 ? -3.258 1.792 19.513 1.00 95.44 114 THR A O 1
ATOM 900 N N . ALA A 1 115 ? -5.066 0.539 19.022 1.00 93.44 115 ALA A N 1
ATOM 901 C CA . ALA A 1 115 ? -5.994 1.655 19.076 1.00 93.44 115 ALA A CA 1
ATOM 902 C C . ALA A 1 115 ? -6.134 2.166 20.515 1.00 93.44 115 ALA A C 1
ATOM 904 O O . ALA A 1 115 ? -6.386 1.401 21.445 1.00 93.44 115 ALA A O 1
ATOM 905 N N . GLN A 1 116 ? -5.995 3.476 20.688 1.00 89.75 116 GLN A N 1
ATOM 906 C CA . GLN A 1 116 ? -6.155 4.180 21.956 1.00 89.75 116 GLN A CA 1
ATOM 907 C C . GLN A 1 116 ? -7.042 5.390 21.702 1.00 89.75 116 GLN A C 1
ATOM 909 O O . GLN A 1 116 ? -6.808 6.091 20.730 1.00 89.75 116 GLN A O 1
ATOM 914 N N . ALA A 1 117 ? -8.056 5.646 22.534 1.00 85.06 117 ALA A N 1
ATOM 915 C CA . ALA A 1 117 ? -8.921 6.829 22.402 1.00 85.06 117 ALA A CA 1
ATOM 916 C C . ALA A 1 117 ? -9.373 7.116 20.946 1.00 85.06 117 ALA A C 1
ATOM 918 O O . ALA A 1 117 ? -9.208 8.233 20.448 1.00 85.06 117 ALA A O 1
ATOM 919 N N . GLN A 1 118 ? -9.883 6.079 20.259 1.00 90.56 118 GLN A N 1
ATOM 920 C CA . GLN A 1 118 ? -10.398 6.138 18.878 1.00 90.56 118 GLN A CA 1
ATOM 921 C C . GLN A 1 118 ? -9.370 6.601 17.828 1.00 90.56 118 GLN A C 1
ATOM 923 O O . GLN A 1 118 ? -9.726 7.186 16.805 1.00 90.56 118 GLN A O 1
ATOM 928 N N . ARG A 1 119 ? -8.079 6.344 18.054 1.00 94.62 119 ARG A N 1
ATOM 929 C CA . ARG A 1 119 ? -7.007 6.590 17.080 1.00 94.62 119 ARG A CA 1
ATOM 930 C C . ARG A 1 119 ? -5.924 5.516 17.150 1.00 94.62 119 ARG A C 1
ATOM 932 O O . ARG A 1 119 ? -5.789 4.832 18.162 1.00 94.62 119 ARG A O 1
ATOM 939 N N . LEU A 1 120 ? -5.126 5.404 16.095 1.00 96.19 120 LEU A N 1
ATOM 940 C CA . LEU A 1 120 ? -3.822 4.742 16.123 1.00 96.19 120 LEU A CA 1
ATOM 941 C C . LEU A 1 120 ? -2.751 5.815 16.350 1.00 96.19 120 LEU A C 1
ATOM 943 O O . LEU A 1 120 ? -2.525 6.619 15.443 1.00 96.19 120 LEU A O 1
ATOM 947 N N . PRO A 1 121 ? -2.127 5.879 17.536 1.00 95.94 121 PRO A N 1
ATOM 948 C CA . PRO A 1 121 ? -1.141 6.907 17.830 1.00 95.94 121 PRO A CA 1
ATOM 949 C C . PRO A 1 121 ? 0.218 6.602 17.184 1.00 95.94 121 PRO A C 1
ATOM 951 O O . PRO A 1 121 ? 0.636 5.444 17.118 1.00 95.94 121 PRO A O 1
ATOM 954 N N . GLY A 1 122 ? 0.925 7.649 16.751 1.00 94.88 122 GLY A N 1
ATOM 955 C CA . GLY A 1 122 ? 2.337 7.581 16.353 1.00 94.88 122 GLY A CA 1
ATOM 956 C C . GLY A 1 122 ? 2.644 6.633 15.190 1.00 94.88 122 GLY A C 1
ATOM 957 O O . GLY A 1 122 ? 3.731 6.049 15.135 1.00 94.88 122 GLY A O 1
ATOM 958 N N . VAL A 1 123 ? 1.700 6.445 14.265 1.00 96.69 123 VAL A N 1
ATOM 959 C CA . VAL A 1 123 ? 1.904 5.591 13.093 1.00 96.69 123 VAL A CA 1
ATOM 960 C C . VAL A 1 123 ? 3.009 6.196 12.235 1.00 96.69 123 VAL A C 1
ATOM 962 O O . VAL A 1 123 ? 2.904 7.336 11.786 1.00 96.69 123 VAL A O 1
ATOM 965 N N . THR A 1 124 ? 4.074 5.425 12.015 1.00 96.75 124 THR A N 1
ATOM 966 C CA . THR A 1 124 ? 5.254 5.866 11.268 1.00 96.75 124 THR A CA 1
ATOM 967 C C . THR A 1 124 ? 5.286 5.216 9.891 1.00 96.75 124 THR A C 1
ATOM 969 O O . THR A 1 124 ? 5.222 3.994 9.782 1.00 96.75 124 THR A O 1
ATOM 972 N N . ILE A 1 125 ? 5.421 6.024 8.840 1.00 97.00 125 ILE A N 1
ATOM 973 C CA . ILE A 1 125 ? 5.466 5.567 7.447 1.00 97.00 125 ILE A CA 1
ATOM 974 C C . ILE A 1 125 ? 6.707 6.162 6.783 1.00 97.00 125 ILE A C 1
ATOM 976 O O . ILE A 1 125 ? 6.969 7.360 6.900 1.00 97.00 125 ILE A O 1
ATOM 980 N N . GLY A 1 126 ? 7.493 5.324 6.101 1.00 97.19 126 GLY A N 1
ATOM 981 C CA . GLY A 1 126 ? 8.634 5.776 5.299 1.00 97.19 126 GLY A CA 1
ATOM 982 C C . GLY A 1 126 ? 8.222 6.724 4.166 1.00 97.19 126 GLY A C 1
ATOM 983 O O . GLY A 1 126 ? 7.042 6.828 3.827 1.00 97.19 126 GLY A O 1
ATOM 984 N N . GLY A 1 127 ? 9.195 7.424 3.586 1.00 97.44 127 GLY A N 1
ATOM 985 C CA . GLY A 1 127 ? 8.979 8.226 2.384 1.00 97.44 127 GLY A CA 1
ATOM 986 C C . GLY A 1 127 ? 8.507 7.374 1.213 1.00 97.44 127 GLY A C 1
ATOM 987 O O . GLY A 1 127 ? 8.961 6.241 1.057 1.00 97.44 127 GLY A O 1
ATOM 988 N N . ARG A 1 128 ? 7.558 7.896 0.429 1.00 97.31 128 ARG A N 1
ATOM 989 C CA . ARG A 1 128 ? 6.860 7.192 -0.661 1.00 97.31 128 ARG A CA 1
ATOM 990 C C . ARG A 1 128 ? 6.340 5.812 -0.223 1.00 97.31 128 ARG A C 1
ATOM 992 O O . ARG A 1 128 ? 6.249 4.882 -1.020 1.00 97.31 128 ARG A O 1
ATOM 999 N N . GLY A 1 129 ? 6.044 5.674 1.069 1.00 97.25 129 GLY A N 1
ATOM 1000 C CA . GLY A 1 129 ? 5.740 4.413 1.723 1.00 97.25 129 GLY A CA 1
ATOM 1001 C C . GLY A 1 129 ? 4.249 4.199 1.935 1.00 97.25 129 GLY A C 1
ATOM 1002 O O . GLY A 1 129 ? 3.428 5.116 1.847 1.00 97.25 129 GLY A O 1
ATOM 1003 N N . ALA A 1 130 ? 3.914 2.962 2.284 1.00 98.00 130 ALA A N 1
ATOM 1004 C CA . ALA A 1 130 ? 2.581 2.574 2.702 1.00 98.00 130 ALA A CA 1
ATOM 1005 C C . ALA A 1 130 ? 2.653 1.672 3.935 1.00 98.00 130 ALA A C 1
ATOM 1007 O O . ALA A 1 130 ? 3.641 0.966 4.142 1.00 98.00 130 ALA A O 1
ATOM 1008 N N . LEU A 1 131 ? 1.580 1.672 4.713 1.00 98.44 131 LEU A N 1
ATOM 1009 C CA . LEU A 1 131 ? 1.335 0.746 5.807 1.00 98.44 131 LEU A CA 1
ATOM 1010 C C . LEU A 1 131 ? -0.078 0.191 5.631 1.00 98.44 131 LEU A C 1
ATOM 1012 O O . LEU A 1 131 ? -1.029 0.957 5.467 1.00 98.44 131 LEU A O 1
ATOM 1016 N N . VAL A 1 132 ? -0.222 -1.132 5.651 1.00 98.50 132 VAL A N 1
ATOM 1017 C CA . VAL A 1 132 ? -1.534 -1.789 5.641 1.00 98.50 132 VAL A CA 1
ATOM 1018 C C . VAL A 1 132 ? -1.638 -2.633 6.889 1.00 98.50 132 VAL A C 1
ATOM 1020 O O . VAL A 1 132 ? -0.843 -3.544 7.107 1.00 98.50 132 VAL A O 1
ATOM 1023 N N . LEU A 1 133 ? -2.621 -2.311 7.709 1.00 98.12 133 LEU A N 1
ATOM 1024 C CA . LEU A 1 133 ? -2.839 -2.888 9.016 1.00 98.12 133 LEU A CA 1
ATOM 1025 C C . LEU A 1 133 ? -4.108 -3.727 8.992 1.00 98.12 133 LEU A C 1
ATOM 1027 O O . LEU A 1 133 ? -5.155 -3.231 8.585 1.00 98.12 133 LEU A O 1
ATOM 1031 N N . LYS A 1 134 ? -4.027 -4.967 9.466 1.00 97.44 134 LYS A N 1
ATOM 1032 C CA . LYS A 1 134 ? -5.188 -5.816 9.736 1.00 97.44 134 LYS A CA 1
ATOM 1033 C C . LYS A 1 134 ? -5.486 -5.790 11.224 1.00 97.44 134 LYS A C 1
ATOM 1035 O O . LYS A 1 134 ? -4.580 -5.982 12.033 1.00 97.44 134 LYS A O 1
ATOM 1040 N N . ARG A 1 135 ? -6.750 -5.619 11.596 1.00 95.19 135 ARG A N 1
ATOM 1041 C CA . ARG A 1 135 ? -7.166 -5.752 12.991 1.00 95.19 135 ARG A CA 1
ATOM 1042 C C . ARG A 1 135 ? -7.034 -7.206 13.475 1.00 95.19 135 ARG A C 1
ATOM 1044 O O . ARG A 1 135 ? -7.387 -8.151 12.757 1.00 95.19 135 ARG A O 1
ATOM 1051 N N . ALA A 1 136 ? -6.503 -7.381 14.681 1.00 88.81 136 ALA A N 1
ATOM 1052 C CA . ALA A 1 136 ? -6.503 -8.660 15.380 1.00 88.81 136 ALA A CA 1
ATOM 1053 C C . ALA A 1 136 ? -7.950 -9.056 15.723 1.00 88.81 136 ALA A C 1
ATOM 1055 O O . ALA A 1 136 ? -8.742 -8.196 16.118 1.00 88.81 136 ALA A O 1
ATOM 1056 N N . GLY A 1 137 ? -8.276 -10.334 15.502 1.00 76.50 137 GLY A N 1
ATOM 1057 C CA . GLY A 1 137 ? -9.569 -10.915 15.880 1.00 76.50 137 GLY A CA 1
ATOM 1058 C C . GLY A 1 137 ? -9.721 -11.049 17.386 1.00 76.50 137 GLY A C 1
ATOM 1059 O O . GLY A 1 137 ? -8.676 -11.096 18.075 1.00 76.50 137 GLY A O 1
#

Secondary structure (DSSP, 8-state):
----TTGGGT----STTGGGPPP-TT-GGGS-HHHHHHHHHHHHHHHH-THHHHS--EEEEEETTEEEEEEEETTEEEEEEEE-SSS-EEEEEE--TTPPP-EEEEEESS-EEE-BTTEEEEEEE-TT-EEEEEEP-

Foldseek 3Di:
DDDDPLVQFPDDADPPPGSVDDRPPVCPVSGPVVSNVVVVLVVVVCVVAVQNPDFDWDWFDDDDQKTKIWTDDDPKIKIKMFGQAQAKDWDKTAQDPPDDWFKWAWPADGDIFTDDPRIGHGDIAGHRGMTMIITDD

Sequence (137 aa):
PCIYYGDEVGMTGANDPYCRGAFPWHDRESWNEDLLDFHKRAIAMRHAYPALRTGSFEALLARGSVYAFRRVLADEEMIVVFNVAEERVSVDIPLGESSTPGAYTAVWGEGTHTAQAQRLPGVTIGGRGALVLKRAG